Protein AF-A0A494SV82-F1 (afdb_monomer)

Secondary structure (DSSP, 8-state):
--HHHHHHHHHHHHHHHHHHHHHHHHHHHHHHT---------PPTTEEE-SS-TTEEEEE-SSSEEEEEEE----

pLDDT: mean 81.43, std 14.25, range [49.25, 97.69]

Foldseek 3Di:
DDPVVVVVVVVVVVVVVVVVVVVVVCVVVVVVPPPPPPQPQPDDPQWDQDPVDNQWIWGHPPPDGDPDIDGRDDD

Solvent-accessible surface area (backbone atoms only — not comparable to full-atom values): 4658 Å² total; per-residue (Å²): 137,53,72,68,56,53,52,54,51,51,52,53,52,52,52,51,51,50,51,53,51,52,51,53,52,48,54,64,50,43,67,78,57,54,68,76,73,76,66,84,71,83,66,58,91,52,48,39,73,31,93,90,40,85,64,30,27,30,36,46,83,88,82,57,85,47,91,52,68,43,78,60,79,85,127

Structure (mmCIF, N/CA/C/O backbone):
data_AF-A0A494SV82-F1
#
_entry.id   AF-A0A494SV82-F1
#
loop_
_atom_site.group_PDB
_atom_site.id
_atom_site.type_symbol
_atom_site.label_atom_id
_atom_site.label_alt_id
_atom_site.label_comp_id
_atom_site.label_asym_id
_atom_site.label_entity_id
_atom_site.label_seq_id
_atom_site.pdbx_PDB_ins_code
_atom_site.Cartn_x
_atom_site.Cartn_y
_atom_site.Cartn_z
_atom_site.occupancy
_atom_site.B_iso_or_equiv
_atom_site.auth_seq_id
_atom_site.auth_comp_id
_atom_site.auth_asym_id
_atom_site.auth_atom_id
_atom_site.pdbx_PDB_model_num
ATOM 1 N N . MET A 1 1 ? -23.948 19.988 41.181 1.00 68.19 1 MET A N 1
ATOM 2 C CA . MET A 1 1 ? -23.279 19.097 40.220 1.00 68.19 1 MET A CA 1
ATOM 3 C C . MET A 1 1 ? -22.676 17.960 41.012 1.00 68.19 1 MET A C 1
ATOM 5 O O . MET A 1 1 ? -21.828 18.206 41.864 1.00 68.19 1 MET A O 1
ATOM 9 N N . ASN A 1 2 ? -23.208 16.759 40.839 1.00 91.75 2 ASN A N 1
ATOM 10 C CA . ASN A 1 2 ? -22.836 15.602 41.649 1.00 91.75 2 ASN A CA 1
ATOM 11 C C . ASN A 1 2 ? -21.564 14.950 41.092 1.00 91.75 2 ASN A C 1
ATOM 13 O O . ASN A 1 2 ? -21.278 15.070 39.903 1.00 91.75 2 ASN A O 1
ATOM 17 N N . LEU A 1 3 ? -20.816 14.220 41.927 1.00 92.62 3 LEU A N 1
ATOM 18 C CA . LEU A 1 3 ? -19.582 13.535 41.510 1.00 92.62 3 LEU A CA 1
ATOM 19 C C . LEU A 1 3 ? -19.792 12.659 40.261 1.00 92.62 3 LEU A C 1
ATOM 21 O O . LEU A 1 3 ? -18.955 12.648 39.367 1.00 92.62 3 LEU A O 1
ATOM 25 N N . PHE A 1 4 ? -20.943 11.989 40.171 1.00 93.44 4 PHE A N 1
ATOM 26 C CA . PHE A 1 4 ? -21.335 11.196 39.006 1.00 93.44 4 PHE A CA 1
ATOM 27 C C . PHE A 1 4 ? -21.422 12.031 37.718 1.00 93.44 4 PHE A C 1
ATOM 29 O O . PHE A 1 4 ? -20.867 11.637 36.698 1.00 93.44 4 PHE A O 1
ATOM 36 N N . GLU A 1 5 ? -22.051 13.208 37.765 1.00 92.50 5 GLU A N 1
ATOM 37 C CA . GLU A 1 5 ? -22.144 14.108 36.607 1.00 92.50 5 GLU A CA 1
ATOM 38 C C . GLU A 1 5 ? -20.760 14.602 36.182 1.00 92.50 5 GLU A C 1
ATOM 40 O O . GLU A 1 5 ? -20.454 14.620 34.993 1.00 92.50 5 GLU A O 1
ATOM 45 N N . ILE A 1 6 ? -19.895 14.934 37.147 1.00 95.12 6 ILE A N 1
ATOM 46 C CA . ILE A 1 6 ? -18.516 15.366 36.879 1.00 95.12 6 ILE A CA 1
ATOM 47 C C . ILE A 1 6 ? -17.740 14.258 36.159 1.00 95.12 6 ILE A C 1
ATOM 49 O O . ILE A 1 6 ? -17.080 14.526 35.157 1.00 95.12 6 ILE A O 1
ATOM 53 N N . VAL A 1 7 ? -17.842 13.014 36.635 1.00 96.81 7 VAL A N 1
ATOM 54 C CA . VAL A 1 7 ? -17.167 11.860 36.022 1.00 96.81 7 VAL A CA 1
ATOM 55 C C . VAL A 1 7 ? -17.685 11.613 34.606 1.00 96.81 7 VAL A C 1
ATOM 57 O O . VAL A 1 7 ? -16.886 11.440 33.687 1.00 96.81 7 VAL A O 1
ATOM 60 N N . VAL A 1 8 ? -19.004 11.652 34.402 1.00 96.19 8 VAL A N 1
ATOM 61 C CA . VAL A 1 8 ? -19.614 11.460 33.078 1.00 96.19 8 VAL A CA 1
ATOM 62 C C . VAL A 1 8 ? -19.150 12.539 32.098 1.00 96.19 8 VAL A C 1
ATOM 64 O O . VAL A 1 8 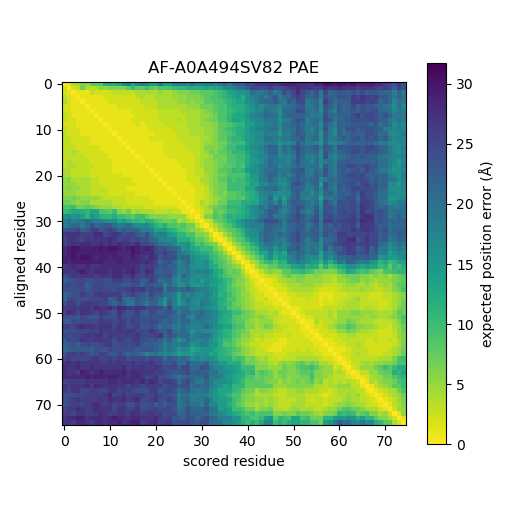? -18.722 12.215 30.990 1.00 96.19 8 VAL A O 1
ATOM 67 N N . ILE A 1 9 ? -19.170 13.810 32.510 1.00 96.50 9 ILE A N 1
ATOM 68 C CA . ILE A 1 9 ? -18.723 14.936 31.679 1.00 96.50 9 ILE A CA 1
ATOM 69 C C . ILE A 1 9 ? -17.230 14.814 31.359 1.00 96.50 9 ILE A C 1
ATOM 71 O O . ILE A 1 9 ? -16.839 15.013 30.211 1.00 96.50 9 ILE A O 1
ATOM 75 N N . ALA A 1 10 ? -16.398 14.449 32.337 1.00 96.50 10 ALA A N 1
ATOM 76 C CA . ALA A 1 10 ? -14.961 14.285 32.133 1.00 96.50 10 ALA A CA 1
ATOM 77 C C . ALA A 1 10 ? -14.650 13.181 31.110 1.00 96.50 10 ALA A C 1
ATOM 79 O O . ALA A 1 10 ? -13.828 13.383 30.216 1.00 96.50 10 ALA A O 1
ATOM 80 N N . VAL A 1 11 ? -15.340 12.039 31.189 1.00 97.44 11 VAL A N 1
ATOM 81 C CA . VAL A 1 11 ? -15.176 10.937 30.227 1.00 97.44 11 VAL A CA 1
ATOM 82 C C . VAL A 1 11 ? -15.623 11.359 28.826 1.00 97.44 11 VAL A C 1
ATOM 84 O O . VAL A 1 11 ? -14.901 11.119 27.859 1.00 97.44 11 VAL A O 1
ATOM 87 N N . LEU A 1 12 ? -16.771 12.033 28.706 1.00 97.31 12 LEU A N 1
ATOM 88 C CA . LEU A 1 12 ? -17.274 12.554 27.429 1.00 97.31 12 LEU A CA 1
ATOM 89 C C . LEU A 1 12 ? -16.326 13.583 26.805 1.00 97.31 12 LEU A C 1
ATOM 91 O O . LEU A 1 12 ? -16.084 13.544 25.599 1.00 97.31 12 LEU A O 1
ATOM 95 N N . ALA A 1 13 ? -15.765 14.477 27.619 1.00 96.81 13 ALA A N 1
ATOM 96 C CA . ALA A 1 13 ? -14.791 15.465 27.175 1.00 96.81 13 ALA A CA 1
ATOM 97 C C . ALA A 1 13 ? -13.490 14.805 26.697 1.00 96.81 13 ALA A C 1
ATOM 99 O O . ALA A 1 13 ? -12.966 15.158 25.646 1.00 96.81 13 ALA A O 1
ATOM 100 N N . LEU A 1 14 ? -12.981 13.802 27.416 1.00 97.56 14 LEU A N 1
AT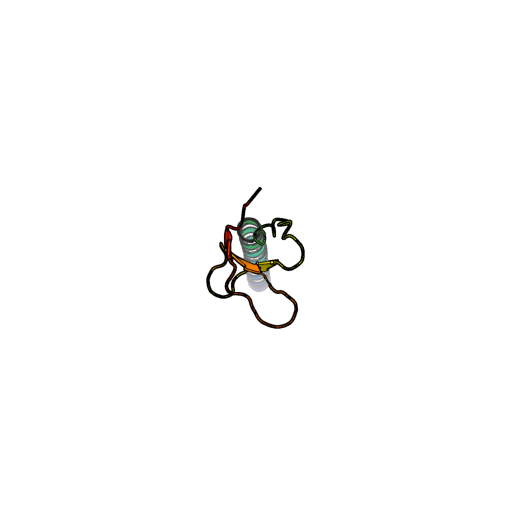OM 101 C CA . LEU A 1 14 ? -11.784 13.073 26.990 1.00 97.56 14 LEU A CA 1
ATOM 102 C C . LEU A 1 14 ? -12.021 12.290 25.694 1.00 97.56 14 LEU A C 1
ATOM 104 O O . LEU A 1 14 ? -11.183 12.320 24.791 1.00 97.56 14 LEU A O 1
ATOM 108 N N . ALA A 1 15 ? -13.173 11.629 25.575 1.00 97.25 15 ALA A N 1
ATOM 109 C CA . ALA A 1 15 ? -13.539 10.890 24.373 1.00 97.25 15 ALA A CA 1
ATOM 110 C C . ALA A 1 15 ? -13.660 11.816 23.153 1.00 97.25 15 ALA A C 1
ATOM 112 O O . ALA A 1 15 ? -13.136 11.496 22.086 1.00 97.25 15 ALA A O 1
ATOM 113 N N . SER A 1 16 ? -14.293 12.984 23.304 1.00 96.81 16 SER A N 1
ATOM 114 C CA . SER A 1 16 ? -14.432 13.946 22.206 1.00 96.81 16 SER A CA 1
ATOM 115 C C . SER A 1 16 ? -13.080 14.508 21.763 1.00 96.81 16 SER A C 1
ATOM 117 O O . SER A 1 16 ? -12.805 14.559 20.563 1.00 96.81 16 SER A O 1
ATOM 119 N N . VAL A 1 17 ? -12.193 14.832 22.709 1.00 97.69 17 VAL A N 1
ATOM 120 C CA . VAL A 1 17 ? -10.824 15.281 22.415 1.00 97.69 17 VAL A CA 1
ATOM 121 C C . VAL A 1 17 ? -10.044 14.212 21.647 1.00 97.69 17 VAL A C 1
ATOM 123 O O . VAL A 1 17 ? -9.407 14.532 20.644 1.00 97.69 17 VAL A O 1
ATOM 126 N N . ALA A 1 18 ? -10.127 12.943 22.057 1.00 97.19 18 ALA A N 1
ATOM 127 C CA . ALA A 1 18 ? -9.450 11.844 21.370 1.00 97.19 18 ALA A CA 1
ATOM 128 C C . ALA A 1 18 ? -9.941 11.664 19.923 1.00 97.19 18 ALA A C 1
ATOM 130 O O . ALA A 1 18 ? -9.129 11.470 19.016 1.00 97.19 18 ALA A O 1
ATOM 131 N N . VAL A 1 19 ? -11.253 11.779 19.688 1.00 97.25 19 VAL A N 1
ATOM 132 C CA . VAL A 1 19 ? -11.844 11.687 18.343 1.00 97.25 19 VAL A CA 1
ATOM 133 C C . VAL A 1 19 ? -11.362 12.829 17.451 1.00 97.25 19 VAL A C 1
ATOM 135 O O . VAL A 1 19 ? -10.911 12.582 16.333 1.00 97.25 19 VAL A O 1
ATOM 138 N N . VAL A 1 20 ? -11.411 14.069 17.945 1.00 97.06 20 VAL A N 1
ATOM 139 C CA . VAL A 1 20 ? -10.955 15.242 17.184 1.00 97.06 20 VAL A CA 1
ATOM 140 C C . VAL A 1 20 ? -9.466 15.128 16.870 1.00 97.06 20 VAL A C 1
ATOM 142 O O . VAL A 1 20 ? -9.065 15.324 15.724 1.00 97.06 20 VAL A O 1
ATOM 145 N N . PHE A 1 21 ? -8.650 14.746 17.854 1.00 96.81 21 PHE A N 1
ATOM 146 C CA . PHE A 1 21 ? -7.216 14.549 17.661 1.00 96.81 21 PHE A CA 1
ATOM 147 C C . PHE A 1 21 ? -6.924 13.468 16.613 1.00 96.81 21 PHE A C 1
ATOM 149 O O . PHE A 1 21 ? -6.145 13.699 15.688 1.00 96.81 21 PHE A O 1
ATOM 156 N N . GLY A 1 22 ? -7.596 12.315 16.700 1.00 94.44 22 GLY A N 1
ATOM 157 C CA . GLY A 1 22 ? -7.467 11.240 15.716 1.00 94.44 22 GLY A CA 1
ATOM 158 C C . GLY A 1 22 ? -7.842 11.686 14.302 1.00 94.44 22 GLY A C 1
ATOM 159 O O . GLY A 1 22 ? -7.125 11.379 13.349 1.00 94.44 22 GLY A O 1
ATOM 160 N N . LEU A 1 23 ? -8.915 12.469 14.162 1.00 93.19 23 LEU A N 1
ATOM 161 C CA . LEU A 1 23 ? -9.372 12.989 12.873 1.00 93.19 23 LEU A CA 1
ATOM 162 C C . LEU A 1 23 ? -8.372 13.992 12.277 1.00 93.19 23 LEU A C 1
ATOM 164 O O . LEU A 1 23 ? -8.050 13.904 11.093 1.00 93.19 23 LEU A O 1
ATOM 168 N N . VAL A 1 24 ? -7.813 14.893 13.090 1.00 94.44 24 VAL A N 1
ATOM 169 C CA . VAL A 1 24 ? -6.773 15.845 12.658 1.00 94.44 24 VAL A CA 1
ATOM 170 C C . VAL A 1 24 ? -5.510 15.114 12.202 1.00 94.44 24 VAL A C 1
ATOM 172 O O . VAL A 1 24 ? -4.992 15.389 11.119 1.00 94.44 24 VAL A O 1
ATOM 175 N N . VAL A 1 25 ? -5.039 14.138 12.983 1.00 93.19 25 VAL A N 1
ATOM 176 C CA . VAL A 1 25 ? -3.874 13.320 12.616 1.00 93.19 25 VAL A CA 1
ATOM 177 C C . VAL A 1 25 ? -4.133 12.554 11.318 1.00 93.19 25 VAL A C 1
ATOM 179 O O . VAL A 1 25 ? -3.256 12.501 10.452 1.00 93.19 25 VAL A O 1
ATOM 182 N N . MET A 1 26 ? -5.335 11.997 11.143 1.00 89.25 26 MET A N 1
ATOM 183 C CA . MET A 1 26 ? -5.734 11.296 9.924 1.00 89.25 26 MET A CA 1
ATOM 184 C C . MET A 1 26 ? -5.751 12.225 8.706 1.00 89.25 26 MET A C 1
ATOM 186 O O . MET A 1 26 ? -5.220 11.840 7.667 1.00 89.25 26 MET A O 1
ATOM 190 N N . LEU A 1 27 ? -6.287 13.443 8.824 1.00 87.81 27 LEU A N 1
ATOM 191 C CA . LEU A 1 27 ? -6.301 14.425 7.733 1.00 87.81 27 LEU A CA 1
ATOM 192 C C . LEU A 1 27 ? -4.886 1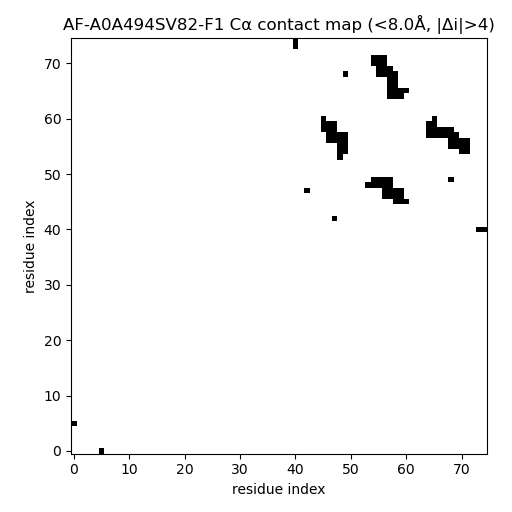4.824 7.303 1.00 87.81 27 LEU A C 1
ATOM 194 O O . LEU A 1 27 ? -4.558 14.737 6.122 1.00 87.81 27 LEU A O 1
ATOM 198 N N . ILE A 1 28 ? -4.017 15.161 8.259 1.00 86.69 28 ILE A N 1
ATOM 199 C CA . ILE A 1 28 ? -2.617 15.522 7.973 1.00 86.69 28 ILE A CA 1
ATOM 200 C C . ILE A 1 28 ? -1.860 14.335 7.355 1.00 86.69 28 ILE A C 1
ATOM 202 O O . ILE A 1 28 ? -1.038 14.488 6.450 1.00 86.69 28 ILE A O 1
ATOM 206 N N . SER A 1 29 ? -2.141 13.118 7.824 1.00 74.06 29 SER A N 1
ATOM 207 C CA . SER A 1 29 ? -1.538 11.900 7.274 1.00 74.06 29 SER A CA 1
ATOM 208 C C . SER A 1 29 ? -2.092 11.547 5.893 1.00 74.06 29 SER A C 1
ATOM 210 O O . SER A 1 29 ? -1.390 10.926 5.093 1.00 74.06 29 SER A O 1
ATOM 212 N N . SER A 1 30 ? -3.332 11.942 5.595 1.00 68.50 30 SER A N 1
ATOM 213 C CA . SER A 1 30 ? -3.982 11.700 4.309 1.00 68.50 30 SER A CA 1
ATOM 214 C C . SER A 1 30 ? -3.311 12.480 3.183 1.00 68.50 30 SER A C 1
ATOM 216 O O . SER A 1 30 ? -3.219 11.959 2.076 1.00 68.50 30 SER A O 1
ATOM 218 N N . GLU A 1 31 ? -2.773 13.674 3.449 1.00 61.25 31 GLU A N 1
ATOM 219 C CA . GLU A 1 31 ? -2.019 14.433 2.440 1.00 61.25 31 GLU A CA 1
ATOM 220 C C . GLU A 1 31 ? -0.720 13.721 2.035 1.00 61.25 31 GLU A C 1
ATOM 222 O O . GLU A 1 31 ? -0.363 13.680 0.858 1.00 61.25 31 GLU A O 1
ATOM 227 N N . ARG A 1 32 ? -0.044 13.065 2.990 1.00 58.34 32 ARG A N 1
ATOM 228 C CA . ARG A 1 32 ? 1.163 12.257 2.720 1.00 58.34 32 ARG A CA 1
ATOM 229 C C . ARG A 1 32 ? 0.850 10.932 2.026 1.00 58.34 32 ARG A C 1
ATOM 231 O O . ARG A 1 32 ? 1.730 10.341 1.409 1.00 58.34 32 ARG A O 1
ATOM 238 N N . ARG A 1 33 ? -0.398 10.470 2.132 1.00 49.25 33 ARG A N 1
ATOM 239 C CA . ARG A 1 33 ? -0.945 9.302 1.433 1.00 49.25 33 ARG A CA 1
ATOM 240 C C . ARG A 1 33 ? -1.817 9.710 0.250 1.00 49.25 33 ARG A C 1
ATOM 242 O O . ARG A 1 33 ? -2.747 8.982 -0.087 1.00 49.25 33 ARG A O 1
ATOM 249 N N . ALA A 1 34 ? -1.526 10.825 -0.422 1.00 55.22 34 ALA A N 1
ATOM 250 C CA . ALA A 1 34 ? -1.928 10.914 -1.816 1.00 55.22 34 ALA A CA 1
ATOM 251 C C . ALA A 1 34 ? -1.310 9.680 -2.503 1.00 55.22 34 ALA A C 1
ATOM 253 O O . ALA A 1 34 ? -0.079 9.572 -2.521 1.00 55.22 34 ALA A O 1
ATOM 254 N N . PRO A 1 35 ? -2.109 8.700 -2.976 1.00 51.69 35 PRO A N 1
ATOM 255 C CA . PRO A 1 35 ? -1.550 7.565 -3.689 1.00 51.69 35 PRO A CA 1
ATOM 256 C C . PRO A 1 35 ? -0.771 8.189 -4.826 1.00 51.69 35 PRO A C 1
ATOM 258 O O . PRO A 1 35 ? -1.362 9.000 -5.545 1.00 51.69 35 PRO A O 1
ATOM 261 N N . ALA A 1 36 ? 0.539 7.903 -4.893 1.00 56.19 36 ALA A N 1
ATOM 262 C CA . ALA A 1 36 ? 1.448 8.422 -5.905 1.00 56.19 36 ALA A CA 1
ATOM 263 C C . ALA A 1 36 ? 0.646 8.516 -7.188 1.00 56.19 36 ALA A C 1
ATOM 265 O O . ALA A 1 36 ? 0.202 7.479 -7.692 1.00 56.19 36 ALA A O 1
ATOM 266 N N . ARG A 1 37 ? 0.293 9.758 -7.560 1.00 51.41 37 ARG A N 1
ATOM 267 C CA . ARG A 1 37 ? -0.665 10.069 -8.620 1.00 51.41 37 ARG A CA 1
ATOM 268 C C . ARG A 1 37 ? -0.202 9.178 -9.747 1.00 51.41 37 ARG A C 1
ATOM 270 O O . ARG A 1 37 ? 0.921 9.395 -10.196 1.00 51.41 37 ARG A O 1
ATOM 277 N N . ARG A 1 38 ? -0.939 8.100 -10.063 1.00 56.25 38 ARG A N 1
ATOM 278 C CA . ARG A 1 38 ? -0.514 7.131 -11.076 1.00 56.25 38 ARG A CA 1
ATOM 279 C C . ARG A 1 38 ? -0.458 7.986 -12.316 1.00 56.25 38 ARG A C 1
ATOM 281 O O . ARG A 1 38 ? -1.505 8.293 -12.887 1.00 56.25 38 ARG A O 1
ATOM 288 N N . SER A 1 39 ? 0.734 8.516 -12.609 1.00 55.38 39 SER A N 1
ATOM 289 C CA . SER A 1 39 ? 0.919 9.401 -13.732 1.00 55.38 39 SER A CA 1
ATOM 290 C C . SER A 1 39 ? 0.387 8.567 -14.867 1.00 55.38 39 SER A C 1
ATOM 292 O O . SER A 1 39 ? 0.563 7.340 -14.897 1.00 55.38 39 SER A O 1
ATOM 294 N N . LYS A 1 40 ? -0.460 9.182 -15.677 1.00 55.97 40 LYS A N 1
ATOM 295 C CA . LYS A 1 40 ? -1.098 8.507 -16.790 1.00 55.97 40 LYS A CA 1
ATOM 296 C C . LYS A 1 40 ? 0.024 8.253 -17.796 1.00 55.97 40 LYS A C 1
ATOM 298 O O . LYS A 1 40 ? 0.140 8.971 -18.779 1.00 55.97 40 LYS A O 1
ATOM 303 N N . VAL A 1 41 ? 0.926 7.325 -17.468 1.00 59.16 41 VAL A N 1
ATOM 304 C CA . VAL A 1 41 ? 2.094 6.976 -18.253 1.00 59.16 41 VAL A CA 1
ATOM 305 C C . VAL A 1 41 ? 1.496 6.426 -19.518 1.00 59.16 41 VAL A C 1
ATOM 307 O O . VAL A 1 41 ? 0.807 5.404 -19.500 1.00 59.16 41 VAL A O 1
ATOM 310 N N . ARG A 1 42 ? 1.684 7.167 -20.605 1.00 67.25 42 ARG A N 1
ATOM 311 C CA . ARG A 1 42 ? 1.345 6.695 -21.935 1.00 67.25 42 ARG A CA 1
ATOM 312 C C . ARG A 1 42 ? 2.369 5.627 -22.288 1.00 67.25 42 ARG A C 1
ATOM 314 O O . ARG A 1 42 ? 3.366 5.898 -22.940 1.00 67.25 42 ARG A O 1
ATOM 321 N N . ILE A 1 43 ? 2.144 4.422 -21.783 1.00 74.88 43 ILE A N 1
ATOM 322 C CA . ILE A 1 43 ? 2.901 3.251 -22.191 1.00 74.88 43 ILE A CA 1
ATOM 323 C C . ILE A 1 43 ? 2.370 2.875 -23.573 1.00 74.88 43 ILE A C 1
ATOM 325 O O . ILE A 1 43 ? 1.165 2.673 -23.743 1.00 74.88 43 ILE A O 1
ATOM 329 N N . ALA A 1 44 ? 3.248 2.859 -24.574 1.00 79.88 44 ALA A N 1
ATOM 330 C CA . ALA A 1 44 ? 2.868 2.445 -25.917 1.00 79.88 44 ALA A CA 1
ATOM 331 C C . ALA A 1 44 ? 2.344 0.989 -25.897 1.00 79.88 44 ALA A C 1
ATOM 333 O O . ALA A 1 44 ? 2.838 0.178 -25.109 1.00 79.88 44 ALA A O 1
ATOM 334 N N . PRO A 1 45 ? 1.365 0.627 -26.747 1.00 81.19 45 PRO A N 1
ATOM 335 C CA . PRO A 1 45 ? 0.841 -0.737 -26.806 1.00 81.19 45 PRO A CA 1
ATOM 336 C C . PRO A 1 45 ? 1.953 -1.782 -26.978 1.00 81.19 45 PRO A C 1
ATOM 338 O O . PRO A 1 45 ? 2.888 -1.582 -27.753 1.00 81.19 45 PRO A O 1
ATOM 341 N N . GLY A 1 46 ? 1.855 -2.894 -26.247 1.00 84.12 46 GLY A N 1
ATOM 342 C CA . GLY A 1 46 ? 2.864 -3.960 -26.246 1.00 84.12 46 GLY A CA 1
ATOM 343 C C . GLY A 1 46 ? 4.035 -3.738 -25.281 1.00 84.12 46 GLY A C 1
ATOM 344 O O . GLY A 1 46 ? 4.850 -4.640 -25.116 1.00 84.12 46 GLY A O 1
ATOM 345 N N . TRP A 1 47 ? 4.120 -2.590 -24.607 1.00 86.94 47 TRP A N 1
ATOM 346 C CA . TRP A 1 47 ? 5.094 -2.350 -23.539 1.00 86.94 47 TRP A CA 1
ATOM 347 C C . TRP A 1 47 ? 4.441 -2.492 -22.162 1.00 86.94 47 TRP A C 1
ATOM 349 O O . TRP A 1 47 ? 3.312 -2.052 -21.951 1.00 86.94 47 TRP A O 1
ATOM 359 N N . TYR A 1 48 ? 5.160 -3.087 -21.213 1.00 85.69 48 TYR A N 1
ATOM 360 C CA . TYR A 1 48 ? 4.704 -3.297 -19.835 1.00 85.69 48 TYR A CA 1
ATOM 361 C C . TYR A 1 48 ? 5.844 -3.018 -18.846 1.00 85.69 48 TYR A C 1
ATOM 363 O O . TYR A 1 48 ? 7.000 -3.146 -19.239 1.00 85.69 48 TYR A O 1
ATOM 371 N N . PRO A 1 49 ? 5.576 -2.639 -17.583 1.00 86.69 49 PRO A N 1
ATOM 372 C CA . PRO A 1 49 ? 6.627 -2.479 -16.576 1.00 86.69 49 PRO A CA 1
ATOM 373 C C . PRO A 1 49 ? 7.448 -3.759 -16.392 1.00 86.69 49 PRO A C 1
ATOM 375 O O . PRO A 1 49 ? 6.893 -4.860 -16.377 1.00 86.69 49 PRO A O 1
ATOM 378 N N . ASP A 1 50 ? 8.764 -3.614 -16.262 1.00 85.50 50 ASP A N 1
ATOM 379 C 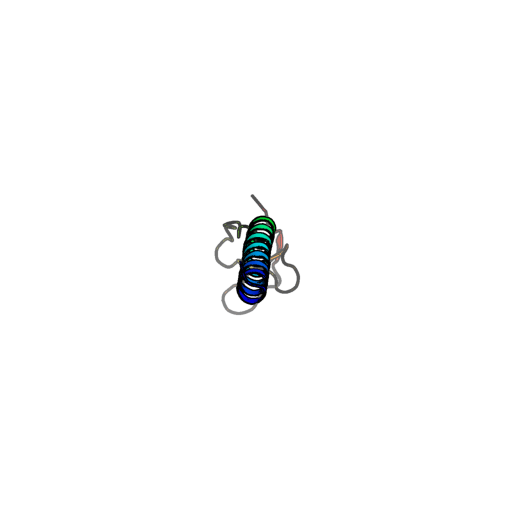CA . ASP A 1 50 ? 9.639 -4.744 -15.977 1.00 85.50 50 ASP A CA 1
ATOM 380 C C . ASP A 1 50 ? 9.426 -5.242 -14.541 1.00 85.50 50 ASP A C 1
ATOM 382 O O . ASP A 1 50 ? 9.394 -4.456 -13.598 1.00 85.50 50 ASP A O 1
ATOM 386 N N . ALA A 1 51 ? 9.290 -6.558 -14.361 1.00 81.75 51 ALA A N 1
ATOM 387 C CA . ALA A 1 51 ? 9.078 -7.154 -13.040 1.00 81.75 51 ALA A CA 1
ATOM 388 C C . ALA A 1 51 ? 10.299 -7.029 -12.110 1.00 81.75 51 ALA A C 1
ATOM 390 O O . ALA A 1 51 ? 10.158 -7.201 -10.903 1.00 81.75 51 ALA A O 1
ATOM 391 N N . HIS A 1 52 ? 11.488 -6.771 -12.664 1.00 83.25 52 HIS A N 1
ATOM 392 C CA . HIS A 1 52 ? 12.729 -6.653 -11.899 1.00 83.25 52 HIS A CA 1
ATOM 393 C C . HIS A 1 52 ? 13.137 -5.191 -11.674 1.00 83.25 52 HIS A C 1
ATOM 395 O O . HIS A 1 52 ? 13.917 -4.923 -10.765 1.00 83.25 52 HIS A O 1
ATOM 401 N N . ASP A 1 53 ? 12.631 -4.256 -12.487 1.00 81.88 53 ASP A N 1
ATOM 402 C CA . ASP A 1 53 ? 12.991 -2.837 -12.424 1.00 81.88 53 ASP A CA 1
A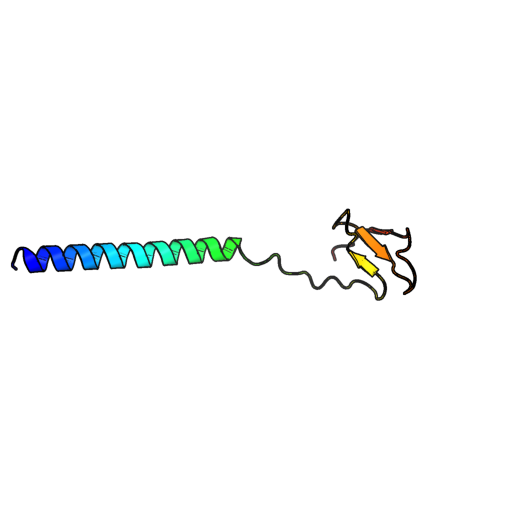TOM 403 C C . ASP A 1 53 ? 11.838 -1.935 -12.901 1.00 81.88 53 ASP A C 1
ATOM 405 O O . ASP A 1 53 ? 11.522 -1.841 -14.087 1.00 81.88 53 ASP A O 1
ATOM 409 N N . GLU A 1 54 ? 11.232 -1.196 -11.973 1.00 78.44 54 GLU A N 1
ATOM 410 C CA . GLU A 1 54 ? 10.093 -0.314 -12.259 1.00 78.44 54 GLU A CA 1
ATOM 411 C C . GLU A 1 54 ? 10.433 0.896 -13.154 1.00 78.44 54 GLU A C 1
ATOM 413 O O . GLU A 1 54 ? 9.527 1.585 -13.656 1.00 78.44 54 GLU A O 1
ATOM 418 N N . SER A 1 55 ? 11.728 1.170 -13.355 1.00 83.06 55 SER A N 1
ATOM 419 C CA . SER A 1 55 ? 12.234 2.213 -14.250 1.00 83.06 55 SER A CA 1
ATOM 420 C C . SER A 1 55 ? 12.326 1.763 -15.712 1.00 83.06 55 SER A C 1
ATOM 422 O O . SER A 1 55 ? 12.549 2.590 -16.604 1.00 83.06 55 SER A O 1
ATOM 424 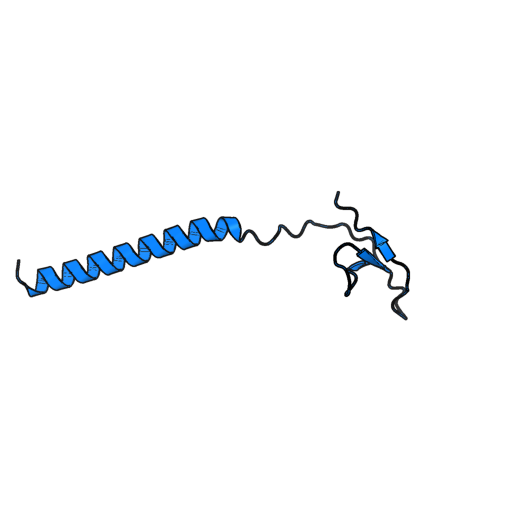N N . LEU A 1 56 ? 12.114 0.471 -15.977 1.00 85.88 56 LEU A N 1
ATOM 425 C CA . LEU A 1 56 ? 12.182 -0.126 -17.303 1.00 85.88 56 LEU A CA 1
ATOM 426 C C . LEU A 1 56 ? 10.807 -0.587 -17.790 1.00 85.88 56 LEU A C 1
ATOM 428 O O . LEU A 1 56 ? 9.923 -0.990 -17.032 1.00 85.88 56 LEU A O 1
ATOM 432 N N . LEU A 1 57 ? 10.641 -0.531 -19.107 1.00 89.00 57 LEU A N 1
ATOM 433 C CA . LEU A 1 57 ? 9.529 -1.127 -19.831 1.00 89.00 57 LEU A CA 1
ATOM 434 C C . LEU A 1 57 ? 10.050 -2.314 -20.636 1.00 89.00 57 LEU A C 1
ATOM 436 O O . LEU A 1 57 ? 11.052 -2.187 -21.334 1.00 89.00 57 LEU A O 1
ATOM 440 N N . ARG A 1 58 ? 9.353 -3.447 -20.585 1.00 89.38 58 ARG A N 1
ATOM 441 C CA . ARG A 1 58 ? 9.636 -4.663 -21.346 1.00 89.38 58 ARG A CA 1
ATOM 442 C C . ARG A 1 58 ? 8.588 -4.870 -22.434 1.00 89.38 58 ARG A C 1
ATOM 444 O O . ARG A 1 58 ? 7.388 -4.754 -22.182 1.00 89.38 58 ARG A O 1
ATOM 451 N N . TYR A 1 59 ? 9.048 -5.182 -23.642 1.00 87.56 59 TYR A N 1
ATOM 452 C CA . TYR A 1 59 ? 8.165 -5.439 -24.777 1.00 87.56 59 TYR A CA 1
ATOM 453 C C . TYR A 1 59 ? 7.626 -6.878 -24.766 1.00 87.56 59 TYR A C 1
ATOM 455 O O . TYR A 1 59 ? 8.382 -7.838 -24.569 1.00 87.56 59 TYR A O 1
ATOM 463 N N . PHE A 1 60 ? 6.329 -7.030 -25.026 1.00 84.56 60 PHE A N 1
ATOM 464 C CA . PHE A 1 60 ? 5.643 -8.310 -25.164 1.00 84.56 60 PHE A CA 1
ATOM 465 C C . PHE A 1 60 ? 4.995 -8.421 -26.545 1.00 84.56 60 PHE A C 1
ATOM 467 O O . PHE A 1 60 ? 4.186 -7.584 -26.940 1.00 84.56 60 PHE A O 1
ATOM 474 N N . ASP A 1 61 ? 5.350 -9.482 -27.266 1.00 83.25 61 ASP A N 1
ATOM 475 C CA . ASP A 1 61 ? 4.916 -9.747 -28.640 1.00 83.25 61 ASP A CA 1
ATOM 476 C C . ASP A 1 61 ? 3.697 -10.684 -28.731 1.00 83.25 61 ASP A C 1
ATOM 478 O O . ASP A 1 61 ? 3.268 -11.048 -29.825 1.00 83.25 61 ASP A O 1
ATOM 482 N N . GLY A 1 62 ? 3.134 -11.089 -27.588 1.00 82.88 62 GLY A N 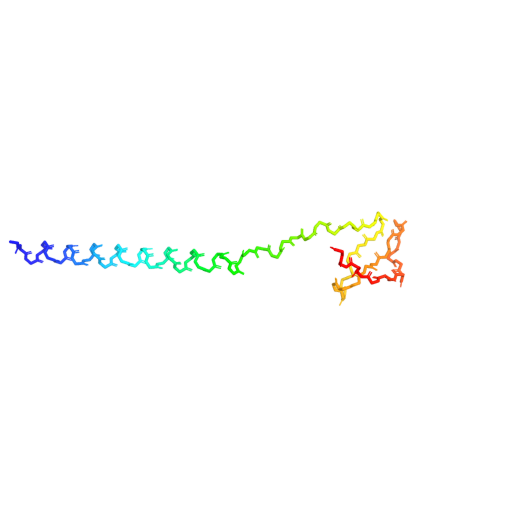1
ATOM 483 C CA . GLY A 1 62 ? 1.997 -1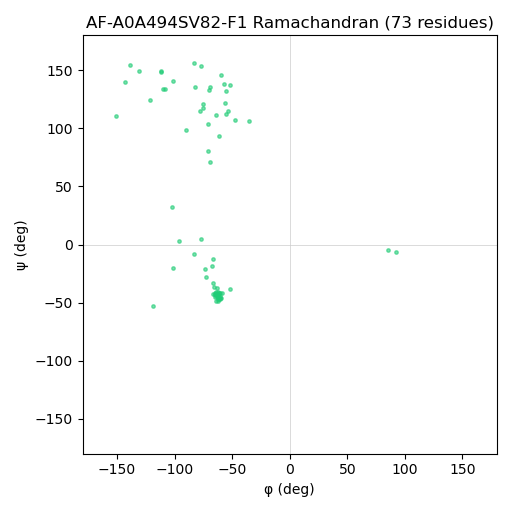2.007 -27.521 1.00 82.88 62 GLY A CA 1
ATOM 484 C C . GLY A 1 62 ? 2.367 -13.485 -27.396 1.00 82.88 62 GLY A C 1
ATOM 485 O O . GLY A 1 62 ? 1.470 -14.303 -27.210 1.00 82.88 62 GLY A O 1
ATOM 486 N N . ARG A 1 63 ? 3.652 -13.855 -27.479 1.00 83.31 63 ARG A N 1
ATOM 487 C CA . ARG A 1 63 ? 4.093 -15.256 -27.369 1.00 83.31 63 ARG A CA 1
ATOM 488 C C . ARG A 1 63 ? 5.024 -15.465 -26.192 1.00 83.31 63 ARG A C 1
ATOM 490 O O . ARG A 1 63 ? 4.785 -16.350 -25.375 1.00 83.31 63 ARG A O 1
ATOM 497 N N . VAL A 1 64 ? 6.084 -14.665 -26.106 1.00 79.06 64 VAL A N 1
ATOM 498 C CA . VAL A 1 64 ? 7.122 -14.830 -25.084 1.00 79.06 64 VAL A CA 1
ATOM 499 C C . VAL A 1 64 ? 7.603 -13.451 -24.636 1.00 79.06 64 VAL A C 1
ATOM 501 O O . VAL A 1 64 ? 7.772 -12.563 -25.471 1.00 79.06 64 VAL A O 1
ATOM 504 N N . PRO A 1 65 ? 7.855 -13.229 -23.333 1.00 70.31 65 PRO A N 1
ATOM 505 C CA . PRO A 1 65 ? 8.499 -12.003 -22.880 1.00 70.31 65 PRO A CA 1
ATOM 506 C C . PRO A 1 65 ? 9.814 -11.777 -23.631 1.00 70.31 65 PRO A C 1
ATOM 508 O O . PRO A 1 65 ? 10.755 -12.566 -23.517 1.00 70.31 65 PRO A O 1
ATOM 511 N N . THR A 1 66 ? 9.879 -10.706 -24.422 1.00 78.44 66 THR A N 1
ATOM 512 C CA . THR A 1 66 ? 11.092 -10.394 -25.176 1.00 78.44 66 THR A CA 1
ATOM 513 C C . THR A 1 66 ? 12.132 -9.776 -24.240 1.00 78.44 66 THR A C 1
ATOM 515 O O . THR A 1 66 ? 11.794 -9.148 -23.235 1.00 78.44 66 THR A O 1
ATOM 518 N N . ARG A 1 67 ? 13.423 -9.917 -24.563 1.00 81.69 67 ARG A N 1
ATOM 519 C CA . ARG A 1 67 ? 14.512 -9.264 -23.806 1.00 81.69 67 ARG A CA 1
ATOM 520 C C . ARG A 1 67 ? 14.661 -7.771 -24.126 1.00 81.69 67 ARG A C 1
ATOM 522 O O . ARG A 1 67 ? 15.609 -7.145 -23.666 1.00 81.69 67 ARG A O 1
ATOM 529 N N . ARG A 1 68 ? 13.770 -7.207 -24.947 1.00 82.50 68 ARG A N 1
ATOM 530 C CA . ARG A 1 68 ? 13.822 -5.795 -25.329 1.00 82.50 68 ARG A CA 1
ATOM 531 C C . ARG A 1 68 ? 13.276 -4.953 -24.187 1.00 82.50 68 ARG A C 1
ATOM 533 O O . ARG A 1 68 ? 12.090 -5.042 -23.863 1.00 82.50 68 ARG A O 1
ATOM 540 N N . THR A 1 69 ? 14.153 -4.141 -23.613 1.00 86.50 69 THR A N 1
ATOM 541 C CA . THR A 1 69 ? 13.806 -3.151 -22.601 1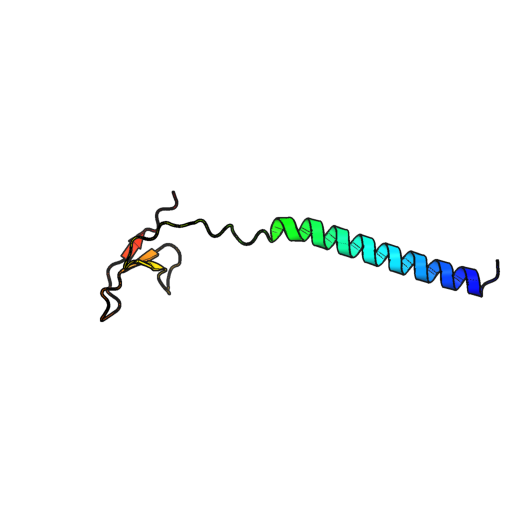.00 86.50 69 THR A CA 1
ATOM 542 C C . THR A 1 69 ? 13.979 -1.740 -23.151 1.00 86.50 69 THR A C 1
ATOM 544 O O . THR A 1 69 ? 14.813 -1.490 -24.021 1.00 86.50 69 THR A O 1
ATOM 547 N N . SER A 1 70 ? 13.154 -0.821 -22.665 1.00 84.31 70 SER A N 1
ATOM 548 C CA . SER A 1 70 ? 13.267 0.611 -22.922 1.00 84.31 70 SER A CA 1
ATOM 549 C C . SER A 1 70 ? 13.181 1.365 -21.604 1.00 84.31 70 SER A C 1
ATOM 551 O O . SER A 1 70 ? 12.512 0.916 -20.668 1.00 84.31 70 SER A O 1
ATOM 553 N N . ARG A 1 71 ? 13.857 2.512 -21.519 1.00 82.62 71 ARG A N 1
ATOM 554 C CA . ARG A 1 71 ? 13.777 3.361 -20.333 1.00 82.62 71 ARG A CA 1
ATOM 555 C C . ARG A 1 71 ? 12.385 3.968 -20.255 1.00 82.62 71 ARG A C 1
ATOM 557 O O . ARG A 1 71 ? 11.844 4.449 -21.248 1.00 82.62 71 ARG A O 1
ATOM 564 N N . ARG A 1 72 ? 11.806 3.964 -19.060 1.00 73.56 72 ARG A N 1
ATOM 565 C CA . ARG A 1 72 ? 10.548 4.652 -18.809 1.00 73.56 72 ARG A CA 1
ATOM 566 C C . ARG A 1 72 ? 10.798 6.158 -18.828 1.00 73.56 72 ARG A C 1
ATOM 568 O O . ARG A 1 72 ? 11.344 6.715 -17.880 1.00 73.56 72 ARG A O 1
ATOM 575 N N . GLU A 1 73 ? 10.409 6.812 -19.913 1.00 69.00 73 GLU A N 1
ATOM 576 C CA . GLU A 1 73 ? 10.404 8.270 -19.981 1.00 69.00 73 GLU A CA 1
ATOM 577 C C . GLU A 1 73 ? 9.212 8.799 -19.178 1.00 69.00 73 GLU A C 1
ATOM 579 O O . GLU A 1 73 ? 8.052 8.477 -19.440 1.00 69.00 73 GLU A O 1
ATOM 584 N N . LEU A 1 74 ? 9.516 9.565 -18.134 1.00 59.09 74 LEU A N 1
ATOM 585 C CA . LEU A 1 74 ? 8.531 10.292 -17.345 1.00 59.09 74 LEU A CA 1
ATOM 586 C C . LEU A 1 74 ? 8.388 11.669 -17.998 1.00 59.09 74 LEU A C 1
ATOM 588 O O . LEU A 1 74 ? 9.251 12.520 -17.805 1.00 59.09 74 LEU A O 1
ATOM 592 N N . THR A 1 75 ? 7.359 11.845 -18.829 1.00 53.69 75 THR A N 1
ATOM 593 C CA . THR A 1 75 ? 6.978 13.160 -19.374 1.00 53.69 75 THR A CA 1
ATOM 594 C C . THR A 1 75 ? 6.102 13.924 -18.392 1.00 53.69 75 THR A C 1
ATOM 596 O O . THR A 1 75 ? 5.252 13.274 -17.733 1.00 53.69 75 THR A O 1
#

Radius of gyration: 26.53 Å; Cα contacts (8 Å, |Δi|>4): 49; chains: 1; bounding box: 38×34×70 Å

Sequence (75 aa):
MNLFEIVVIAVLALASVAVVFGLVVMLISSERRAPARRSKVRIAPGWYPDAHDESLLRYFDGRVPTRRTSRRELT

Mean predicted aligned error: 13.67 Å